Protein AF-A0A7D6HGF2-F1 (afdb_monomer)

Structure (mmCIF, N/CA/C/O backbone):
data_AF-A0A7D6HGF2-F1
#
_entry.id   AF-A0A7D6HGF2-F1
#
loop_
_atom_site.group_PDB
_atom_site.id
_atom_site.type_symbol
_atom_site.label_atom_id
_atom_site.label_alt_id
_atom_site.label_comp_id
_atom_site.label_asym_id
_atom_site.label_entity_id
_atom_site.label_seq_id
_atom_site.pdbx_PDB_ins_code
_atom_site.Cartn_x
_atom_site.Cartn_y
_atom_site.Cartn_z
_atom_site.occupancy
_atom_site.B_iso_or_equiv
_atom_site.auth_seq_id
_atom_site.auth_comp_id
_atom_site.auth_asym_id
_atom_site.auth_atom_id
_atom_site.pdbx_PDB_model_num
ATOM 1 N N . MET A 1 1 ? -32.324 -7.379 -36.953 1.00 47.81 1 MET A N 1
ATOM 2 C CA . MET A 1 1 ? -31.055 -8.138 -36.900 1.00 47.81 1 MET A CA 1
ATOM 3 C C . MET A 1 1 ? -30.050 -7.291 -37.659 1.00 47.81 1 MET A C 1
ATOM 5 O O . MET A 1 1 ? -30.286 -7.052 -38.828 1.00 47.81 1 MET A O 1
ATOM 9 N N . THR A 1 2 ? -29.097 -6.614 -37.027 1.00 34.88 2 THR A N 1
ATOM 10 C CA . THR A 1 2 ? -28.007 -7.218 -36.247 1.00 34.88 2 THR A CA 1
ATOM 11 C C . THR A 1 2 ? -27.506 -6.219 -35.200 1.00 34.88 2 THR A C 1
ATOM 13 O O . THR A 1 2 ? -27.325 -5.044 -35.505 1.00 34.88 2 THR A O 1
ATOM 1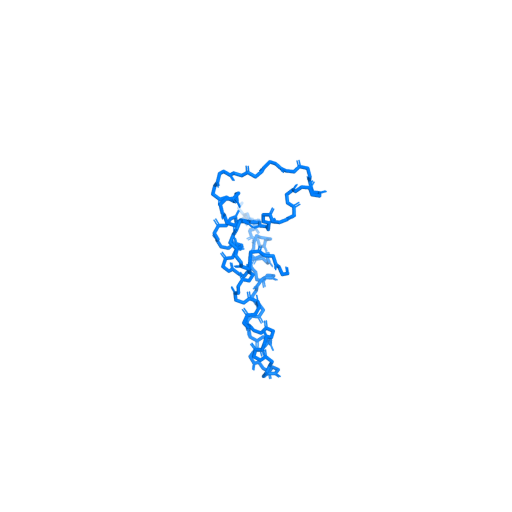6 N N . ALA A 1 3 ? -27.342 -6.694 -33.965 1.00 39.72 3 ALA A N 1
ATOM 17 C CA . ALA A 1 3 ? -26.845 -5.927 -32.830 1.00 39.72 3 ALA A CA 1
ATOM 18 C C . ALA A 1 3 ? -25.381 -5.516 -33.049 1.00 39.72 3 ALA A C 1
ATOM 20 O O . ALA A 1 3 ? -24.554 -6.340 -33.439 1.00 39.72 3 ALA A O 1
ATOM 21 N N . VAL A 1 4 ? -25.077 -4.244 -32.800 1.00 43.62 4 VAL A N 1
ATOM 22 C CA . VAL A 1 4 ? -23.707 -3.725 -32.777 1.00 43.62 4 VAL A CA 1
ATOM 23 C C . VAL A 1 4 ? -23.143 -4.024 -31.391 1.00 43.62 4 VAL A C 1
ATOM 25 O O . VAL A 1 4 ? -23.780 -3.730 -30.384 1.00 43.62 4 VAL A O 1
ATOM 28 N N . ALA A 1 5 ? -21.992 -4.686 -31.353 1.00 43.94 5 ALA A N 1
ATOM 29 C CA . ALA A 1 5 ? -21.366 -5.196 -30.143 1.00 43.94 5 ALA A CA 1
ATOM 30 C C . ALA A 1 5 ? -20.920 -4.063 -29.197 1.00 43.94 5 ALA A C 1
ATOM 32 O O . ALA A 1 5 ? -19.855 -3.471 -29.364 1.00 43.94 5 ALA A O 1
ATOM 33 N N . GLU A 1 6 ? -21.718 -3.802 -28.164 1.00 45.81 6 GLU A N 1
ATOM 34 C CA . GLU A 1 6 ? -21.281 -3.134 -26.938 1.00 45.81 6 GLU A CA 1
ATOM 35 C C . GLU A 1 6 ? -20.368 -4.095 -26.161 1.00 45.81 6 GLU A C 1
ATOM 37 O O . GLU A 1 6 ? -20.833 -4.943 -25.405 1.00 45.8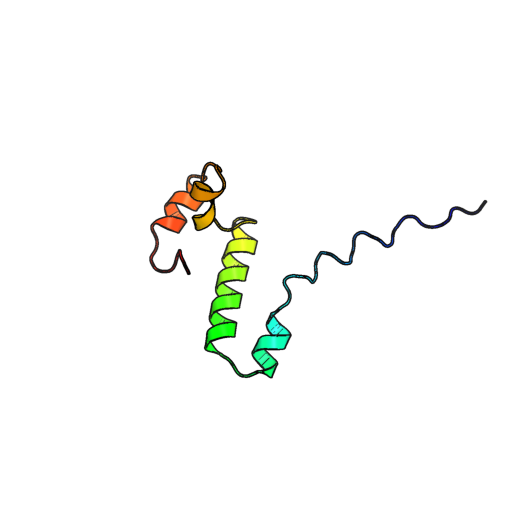1 6 GLU A O 1
ATOM 42 N N . GLY A 1 7 ? -19.054 -4.035 -26.387 1.00 42.16 7 GLY A N 1
ATOM 43 C CA . GLY A 1 7 ? -18.140 -4.949 -25.686 1.00 42.16 7 GLY A CA 1
ATOM 44 C C . GLY A 1 7 ? -16.666 -4.560 -25.635 1.00 42.16 7 GLY A C 1
ATOM 45 O O . GLY A 1 7 ? -15.875 -5.302 -25.065 1.00 42.16 7 GLY A O 1
ATOM 46 N N . ALA A 1 8 ? -16.267 -3.417 -26.197 1.00 41.81 8 ALA A N 1
ATOM 47 C CA . ALA A 1 8 ? -14.848 -3.094 -26.381 1.00 41.81 8 ALA A CA 1
ATOM 48 C C . ALA A 1 8 ? -14.244 -2.135 -25.334 1.00 41.81 8 ALA A C 1
ATOM 50 O O . ALA A 1 8 ? -13.098 -1.728 -25.487 1.00 41.81 8 ALA A O 1
ATOM 51 N N . ILE A 1 9 ? -14.971 -1.757 -24.274 1.00 41.53 9 ILE A N 1
ATOM 52 C CA . ILE A 1 9 ? -14.491 -0.728 -23.323 1.00 41.53 9 ILE A CA 1
ATOM 53 C C . ILE A 1 9 ? -13.856 -1.324 -22.048 1.00 41.53 9 ILE A C 1
ATOM 55 O O . ILE A 1 9 ? -13.126 -0.630 -21.346 1.00 41.53 9 ILE A O 1
ATOM 59 N N . LEU A 1 10 ? -14.033 -2.618 -21.748 1.00 38.69 10 LEU A N 1
ATOM 60 C CA . LEU A 1 10 ? -13.632 -3.156 -20.436 1.00 38.69 10 LEU A CA 1
ATOM 61 C C . LEU A 1 10 ? -12.180 -3.679 -20.341 1.00 38.69 10 LEU A C 1
ATOM 63 O O . LEU A 1 10 ? -11.683 -3.861 -19.234 1.00 38.69 10 LEU A O 1
ATOM 67 N N . ALA A 1 11 ? -11.469 -3.884 -21.455 1.00 41.94 11 ALA A N 1
ATOM 68 C CA . ALA A 1 11 ? -10.141 -4.522 -21.438 1.00 41.94 11 ALA A CA 1
ATOM 69 C C . ALA A 1 11 ? -8.946 -3.551 -21.323 1.00 41.94 11 ALA A C 1
ATOM 71 O O . ALA A 1 11 ? -7.832 -3.985 -21.055 1.00 41.94 11 ALA A O 1
ATOM 72 N N . ALA A 1 12 ? -9.146 -2.240 -21.493 1.00 42.56 12 ALA A N 1
ATOM 73 C CA . ALA A 1 12 ? -8.035 -1.278 -21.522 1.00 42.56 12 ALA A CA 1
ATOM 74 C C . ALA A 1 12 ? -7.469 -0.917 -20.131 1.00 42.56 12 ALA A C 1
ATOM 76 O O 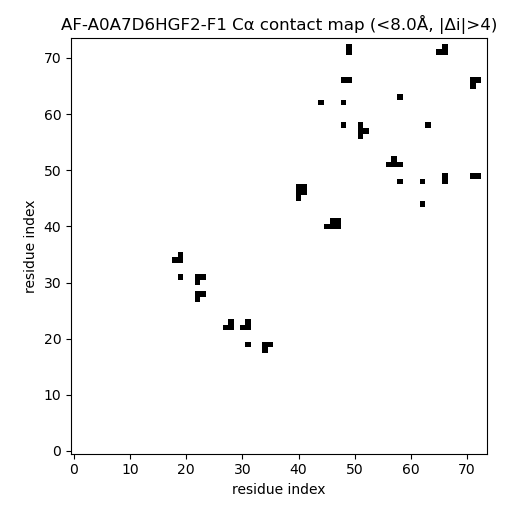. ALA A 1 12 ? -6.407 -0.308 -20.038 1.00 42.56 12 ALA A O 1
ATOM 77 N N . ASN A 1 13 ? -8.154 -1.288 -19.044 1.00 42.19 13 ASN A N 1
ATOM 78 C CA . ASN A 1 13 ? -7.799 -0.843 -17.691 1.00 42.19 13 ASN A CA 1
ATOM 79 C C . ASN A 1 13 ? -7.001 -1.870 -16.868 1.00 42.19 13 ASN A C 1
ATOM 81 O O . ASN A 1 13 ? -6.562 -1.538 -15.769 1.00 42.19 13 ASN A O 1
ATOM 85 N N . SER A 1 14 ? -6.788 -3.094 -17.366 1.00 42.84 14 SER A N 1
ATOM 86 C CA . SER A 1 14 ? -6.011 -4.121 -16.650 1.00 42.84 14 SER A CA 1
ATOM 87 C C . SER A 1 14 ? -4.496 -4.016 -16.859 1.00 42.84 14 SER A C 1
ATOM 89 O O . SER A 1 14 ? -3.744 -4.557 -16.054 1.00 42.84 14 SER A O 1
ATOM 91 N N . ASP A 1 15 ? -4.039 -3.292 -17.887 1.00 49.62 15 ASP A N 1
ATOM 92 C CA . ASP A 1 15 ? -2.611 -3.162 -18.230 1.00 49.62 15 ASP A CA 1
ATOM 93 C C . ASP A 1 15 ? -1.919 -1.918 -17.646 1.00 49.62 15 ASP A C 1
ATOM 95 O O . ASP A 1 15 ? -0.705 -1.764 -17.773 1.00 49.62 15 ASP A O 1
ATOM 99 N N . LEU A 1 16 ? -2.638 -1.052 -16.921 1.00 47.81 16 LEU A N 1
ATOM 100 C CA . LEU A 1 16 ? -2.053 0.149 -16.298 1.00 47.81 16 LEU A CA 1
ATOM 101 C C . LEU A 1 16 ? -0.993 -0.156 -15.219 1.00 47.81 16 LEU A C 1
ATOM 103 O O . LEU A 1 16 ? -0.257 0.740 -14.809 1.00 47.81 16 LEU A O 1
ATOM 107 N N . PHE A 1 17 ? -0.888 -1.411 -14.774 1.00 52.56 17 PHE A N 1
ATOM 108 C CA . PHE A 1 17 ? 0.053 -1.847 -13.739 1.00 52.56 17 PHE A CA 1
ATOM 109 C C . PHE A 1 17 ? 1.134 -2.815 -14.232 1.00 52.56 17 PHE A C 1
ATOM 111 O O . PHE A 1 17 ? 1.913 -3.312 -13.419 1.00 52.56 17 PHE A O 1
ATOM 118 N N . ASN A 1 18 ? 1.247 -3.074 -15.538 1.00 55.78 18 ASN A N 1
ATOM 119 C CA . ASN A 1 18 ? 2.286 -3.968 -16.046 1.00 55.78 18 ASN A CA 1
ATOM 120 C C . ASN A 1 18 ? 3.574 -3.191 -16.371 1.00 55.78 18 ASN A C 1
ATOM 122 O O . ASN A 1 18 ? 3.968 -3.035 -17.523 1.00 55.78 18 ASN A O 1
ATOM 126 N N . LYS A 1 19 ? 4.226 -2.648 -15.333 1.00 57.84 19 LYS A N 1
ATOM 127 C CA . LYS A 1 19 ? 5.474 -1.874 -15.479 1.00 57.84 19 LYS A CA 1
ATOM 128 C C . LYS A 1 19 ? 6.740 -2.732 -15.584 1.00 57.84 19 LYS A C 1
ATOM 130 O 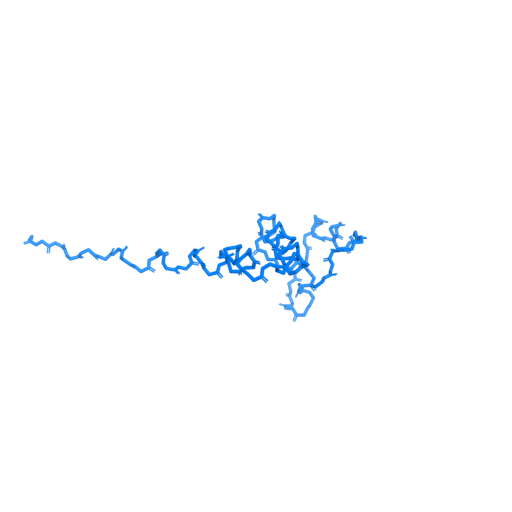O . LYS A 1 19 ? 7.812 -2.204 -15.875 1.00 57.84 19 LYS A O 1
ATOM 135 N N . ALA A 1 20 ? 6.629 -4.039 -15.349 1.00 58.81 20 ALA A N 1
ATOM 136 C CA . ALA A 1 20 ? 7.759 -4.967 -15.366 1.00 58.81 20 ALA A CA 1
ATOM 137 C C . ALA A 1 20 ? 8.616 -4.882 -16.651 1.00 58.81 20 ALA A C 1
ATOM 139 O O . ALA A 1 20 ? 9.838 -4.820 -16.518 1.00 58.81 20 ALA A O 1
ATOM 140 N N . PRO A 1 21 ? 8.045 -4.772 -17.873 1.00 62.06 21 PRO A N 1
ATOM 141 C CA . PRO A 1 21 ? 8.851 -4.701 -19.091 1.00 62.06 21 PRO A CA 1
ATOM 142 C C . PRO A 1 21 ? 9.722 -3.438 -19.157 1.00 62.06 21 PRO A C 1
ATOM 144 O O . PRO A 1 21 ? 10.875 -3.514 -19.571 1.00 62.06 21 PRO A O 1
ATOM 147 N N . LEU A 1 22 ? 9.205 -2.288 -18.701 1.00 60.66 22 LEU A N 1
ATOM 148 C CA . LEU A 1 22 ? 9.894 -0.995 -18.780 1.00 60.66 22 LEU A CA 1
ATOM 149 C C . LEU A 1 22 ? 11.168 -0.974 -17.925 1.00 60.66 22 LEU A C 1
ATOM 151 O O . LEU A 1 22 ? 12.225 -0.546 -18.387 1.00 60.66 22 LEU A O 1
ATOM 155 N N . PHE A 1 23 ? 11.085 -1.466 -16.689 1.00 58.09 23 PHE A N 1
ATOM 156 C CA . PHE A 1 23 ? 12.224 -1.441 -15.767 1.00 58.09 23 PHE A CA 1
ATOM 157 C C . PHE A 1 23 ? 13.272 -2.509 -16.079 1.00 58.09 23 PHE A C 1
ATOM 159 O O . PHE A 1 23 ? 14.461 -2.273 -15.864 1.00 58.09 23 PHE A O 1
ATOM 166 N N . THR A 1 24 ? 12.874 -3.643 -16.667 1.00 58.88 24 THR A N 1
ATOM 167 C CA . THR A 1 24 ? 13.835 -4.613 -17.207 1.00 58.88 24 THR A CA 1
ATOM 168 C C . THR A 1 24 ? 14.646 -4.012 -18.358 1.00 58.88 24 THR A C 1
ATOM 170 O O . THR A 1 24 ? 15.859 -4.200 -18.405 1.00 58.88 24 THR A O 1
ATOM 173 N N . THR A 1 25 ? 14.020 -3.237 -19.252 1.00 60.78 25 THR A N 1
ATOM 174 C CA . THR A 1 25 ? 14.720 -2.587 -20.374 1.00 60.78 25 THR A CA 1
ATOM 175 C C . THR A 1 25 ? 15.697 -1.498 -19.921 1.00 60.78 25 THR A C 1
ATOM 177 O O . THR A 1 25 ? 16.758 -1.347 -20.521 1.00 60.78 25 THR A O 1
ATOM 180 N N . LEU A 1 26 ? 15.381 -0.766 -18.849 1.00 70.00 26 LEU A N 1
ATOM 181 C CA . LEU A 1 26 ? 16.244 0.290 -18.300 1.00 70.00 26 LEU A CA 1
ATOM 182 C C . LEU A 1 26 ? 17.411 -0.247 -17.446 1.00 70.00 26 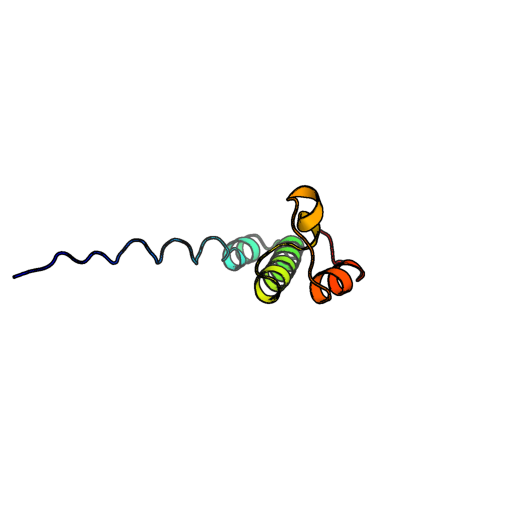LEU A C 1
ATOM 184 O O . LEU A 1 26 ? 18.280 0.529 -17.054 1.00 70.00 26 LEU A O 1
ATOM 188 N N . ASN A 1 27 ? 17.448 -1.559 -17.170 1.00 65.19 27 ASN A N 1
ATOM 189 C CA . ASN A 1 27 ? 18.414 -2.221 -16.283 1.00 65.19 27 ASN A CA 1
ATOM 190 C C . ASN A 1 27 ? 18.480 -1.603 -14.866 1.00 65.19 27 ASN A C 1
ATOM 192 O O . ASN A 1 27 ? 19.489 -1.728 -14.167 1.00 65.19 27 ASN A O 1
ATOM 196 N N . ASP A 1 28 ? 17.394 -0.964 -14.421 1.00 77.19 28 ASP A N 1
ATOM 197 C CA . ASP A 1 28 ? 17.275 -0.398 -13.078 1.00 77.19 28 ASP A CA 1
ATOM 198 C C . ASP A 1 28 ? 16.703 -1.446 -12.120 1.00 77.19 28 ASP A C 1
ATOM 200 O O . ASP A 1 28 ? 15.496 -1.545 -11.871 1.00 77.19 28 ASP A O 1
ATOM 204 N N . LYS A 1 29 ? 17.605 -2.290 -11.615 1.00 78.19 29 LYS A N 1
ATOM 205 C CA . LYS A 1 29 ? 17.268 -3.400 -10.715 1.00 78.19 29 LYS A CA 1
ATOM 206 C C . LYS A 1 29 ? 16.582 -2.926 -9.439 1.00 78.19 29 LYS A C 1
ATOM 208 O O . LYS A 1 29 ? 15.680 -3.601 -8.956 1.00 78.19 29 LYS A O 1
ATOM 213 N N . ILE A 1 30 ? 16.986 -1.767 -8.919 1.00 82.88 30 ILE A N 1
ATOM 214 C CA . ILE A 1 30 ? 16.440 -1.228 -7.675 1.00 82.88 30 ILE A CA 1
ATOM 215 C C . ILE A 1 30 ? 14.978 -0.859 -7.904 1.00 82.88 30 ILE A C 1
ATOM 217 O O . ILE A 1 30 ? 14.108 -1.307 -7.159 1.00 82.88 30 ILE A O 1
ATOM 221 N N . THR A 1 31 ? 14.676 -0.111 -8.967 1.00 83.12 31 THR A N 1
ATOM 222 C CA . THR A 1 31 ? 13.287 0.243 -9.273 1.00 83.12 31 THR A CA 1
ATOM 223 C C . THR A 1 31 ? 12.429 -0.984 -9.568 1.00 83.12 31 THR A C 1
ATOM 225 O O . THR A 1 31 ? 11.299 -1.058 -9.084 1.00 83.12 31 THR A O 1
ATOM 228 N N . LEU A 1 32 ? 12.960 -1.979 -10.286 1.00 84.62 32 LEU A N 1
ATOM 229 C CA . LEU A 1 32 ? 12.233 -3.223 -10.541 1.00 84.62 32 LEU A CA 1
ATOM 230 C C . LEU A 1 32 ? 11.878 -3.959 -9.238 1.00 84.62 32 LEU A C 1
ATOM 232 O O . LEU A 1 32 ? 10.740 -4.396 -9.077 1.00 84.62 32 LEU A O 1
ATOM 236 N N . GLU A 1 33 ? 12.811 -4.063 -8.289 1.00 85.94 33 GLU A N 1
ATOM 237 C CA . GLU A 1 33 ? 12.554 -4.670 -6.977 1.00 85.94 33 GLU A CA 1
ATOM 238 C C . GLU A 1 33 ? 11.463 -3.931 -6.195 1.00 85.94 33 GLU A C 1
ATOM 240 O O . GLU A 1 33 ? 10.579 -4.567 -5.615 1.00 85.94 33 GLU A O 1
ATOM 245 N N . PHE A 1 34 ? 11.476 -2.596 -6.207 1.00 88.00 34 PHE A N 1
ATOM 246 C CA . PHE A 1 34 ? 10.422 -1.807 -5.570 1.00 88.00 34 PHE A CA 1
ATOM 247 C C .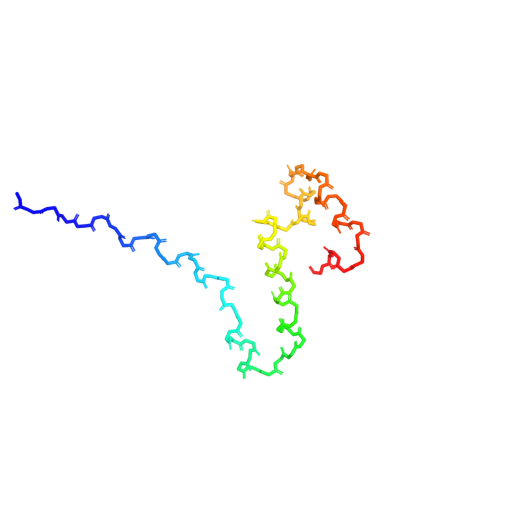 PHE A 1 34 ? 9.061 -2.027 -6.229 1.00 88.00 34 PHE A C 1
ATOM 249 O O . PHE A 1 34 ? 8.061 -2.180 -5.532 1.00 88.00 34 PHE A O 1
ATOM 256 N N . GLU A 1 35 ? 8.986 -2.062 -7.555 1.00 87.25 35 GLU A N 1
ATOM 257 C CA . GLU A 1 35 ? 7.725 -2.267 -8.277 1.00 87.25 35 GLU A CA 1
ATOM 258 C C . GLU A 1 35 ? 7.159 -3.676 -8.056 1.00 87.25 35 GLU A C 1
ATOM 260 O O . GLU A 1 35 ? 5.948 -3.825 -7.894 1.00 87.25 35 GLU A O 1
ATOM 265 N N . MET A 1 36 ? 8.014 -4.698 -7.932 1.00 88.12 36 MET A N 1
ATOM 266 C CA . MET A 1 36 ? 7.576 -6.040 -7.529 1.00 88.12 36 MET A CA 1
ATOM 267 C C . MET A 1 36 ? 6.958 -6.035 -6.126 1.00 88.12 36 MET A C 1
ATOM 269 O O . MET A 1 36 ? 5.870 -6.575 -5.937 1.00 88.12 36 MET A O 1
ATOM 273 N N . ARG A 1 37 ? 7.577 -5.348 -5.157 1.00 89.44 37 ARG A N 1
ATOM 274 C CA . ARG A 1 37 ? 7.005 -5.213 -3.804 1.00 89.44 37 ARG A CA 1
ATOM 275 C C . ARG A 1 37 ? 5.687 -4.434 -3.800 1.00 89.44 37 ARG A C 1
ATOM 277 O O . ARG A 1 37 ? 4.761 -4.813 -3.089 1.00 89.44 37 ARG A O 1
ATOM 284 N N . HIS A 1 38 ? 5.562 -3.367 -4.596 1.00 90.25 38 HIS A N 1
ATOM 285 C CA . HIS A 1 38 ? 4.282 -2.660 -4.755 1.00 90.25 38 HIS A CA 1
ATOM 286 C C . HIS A 1 38 ? 3.205 -3.591 -5.313 1.00 90.25 38 HIS A C 1
ATOM 288 O O . HIS A 1 38 ? 2.076 -3.594 -4.817 1.00 90.25 38 HIS A O 1
ATOM 294 N N . LYS A 1 39 ? 3.562 -4.388 -6.326 1.00 90.31 39 LYS A N 1
ATOM 295 C CA . LYS A 1 39 ? 2.655 -5.355 -6.932 1.00 90.31 39 LYS A CA 1
ATOM 296 C C . LYS A 1 39 ? 2.175 -6.385 -5.913 1.00 90.31 39 LYS A C 1
ATOM 298 O O . LYS A 1 39 ? 0.975 -6.604 -5.837 1.00 90.31 39 LYS A O 1
ATOM 303 N N . GLU A 1 40 ? 3.056 -6.939 -5.083 1.00 91.94 40 GLU A N 1
ATOM 304 C CA . GLU A 1 40 ? 2.663 -7.879 -4.023 1.00 91.94 40 GLU A CA 1
ATOM 305 C C . GLU A 1 40 ? 1.627 -7.277 -3.060 1.00 91.94 40 GLU A C 1
ATOM 307 O O . GLU A 1 40 ? 0.641 -7.938 -2.728 1.00 91.94 40 GLU A O 1
ATOM 312 N N . ILE A 1 41 ? 1.804 -6.013 -2.654 1.00 92.88 41 ILE A N 1
ATOM 313 C CA . ILE A 1 41 ? 0.852 -5.301 -1.785 1.00 92.88 41 ILE A CA 1
ATOM 314 C C . I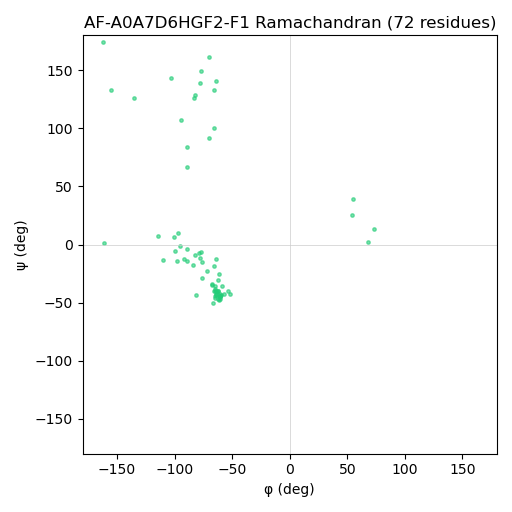LE A 1 41 ? -0.508 -5.152 -2.474 1.00 92.88 41 ILE A C 1
ATOM 316 O O . ILE A 1 41 ? -1.539 -5.426 -1.859 1.00 92.88 41 ILE A O 1
ATOM 320 N N . ILE A 1 42 ? -0.525 -4.723 -3.738 1.00 92.19 42 ILE A N 1
ATOM 321 C CA . ILE A 1 42 ? -1.768 -4.566 -4.500 1.00 92.19 42 ILE A CA 1
ATOM 322 C C . ILE A 1 42 ? -2.439 -5.917 -4.750 1.00 92.19 42 ILE A C 1
ATOM 324 O O . ILE A 1 42 ? -3.653 -6.009 -4.602 1.00 92.19 42 ILE A O 1
ATOM 328 N N . ASP A 1 43 ? -1.680 -6.966 -5.051 1.00 92.12 43 ASP A N 1
ATOM 329 C CA . ASP A 1 43 ? -2.222 -8.307 -5.265 1.00 92.12 43 ASP A CA 1
ATOM 330 C C . ASP A 1 43 ? -2.848 -8.875 -3.975 1.00 92.12 43 ASP A C 1
ATOM 332 O O . ASP A 1 43 ? -3.876 -9.544 -4.039 1.00 92.12 43 ASP A O 1
ATOM 336 N N . HIS A 1 44 ? -2.274 -8.582 -2.799 1.00 92.81 44 HIS A N 1
ATOM 337 C CA . HIS A 1 44 ? -2.788 -9.069 -1.510 1.00 92.81 44 HIS A CA 1
ATOM 338 C C . HIS A 1 44 ? -3.956 -8.242 -0.960 1.00 92.81 44 HIS A C 1
ATOM 340 O O . HIS A 1 44 ? -4.917 -8.804 -0.440 1.00 92.81 44 HIS A O 1
ATOM 346 N N . PHE A 1 45 ? -3.872 -6.911 -1.024 1.00 94.50 45 PHE A N 1
ATOM 347 C CA . PHE A 1 45 ? -4.822 -6.014 -0.352 1.00 94.50 45 PHE A CA 1
ATOM 348 C C . PHE A 1 45 ? -5.751 -5.264 -1.316 1.00 94.50 45 PHE A C 1
ATOM 350 O O . PHE A 1 45 ? -6.704 -4.621 -0.875 1.00 94.50 4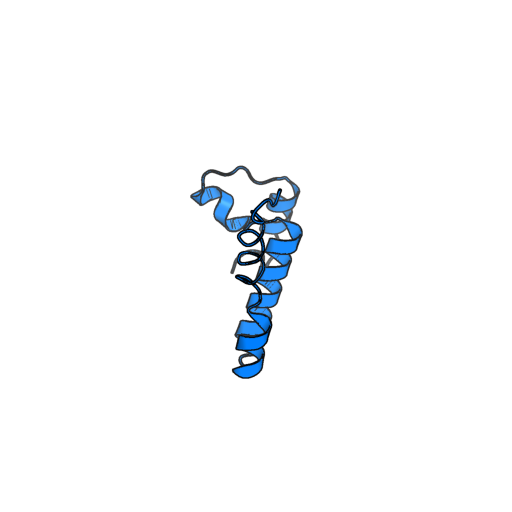5 PHE A O 1
ATOM 357 N N . GLY A 1 46 ? -5.467 -5.267 -2.621 1.00 95.00 46 GLY A N 1
ATOM 358 C CA . GLY A 1 46 ? -6.183 -4.476 -3.632 1.00 95.00 46 GLY A CA 1
ATOM 359 C C . GLY A 1 46 ? -5.976 -2.958 -3.517 1.00 95.00 46 GLY A C 1
ATOM 360 O O . GLY A 1 46 ? -6.588 -2.185 -4.252 1.00 95.00 46 GLY A O 1
ATOM 361 N N . ARG A 1 47 ? -5.150 -2.502 -2.567 1.00 94.62 47 ARG A N 1
ATOM 362 C CA . ARG A 1 47 ? -4.887 -1.092 -2.240 1.00 94.62 47 ARG A CA 1
ATOM 363 C C . ARG A 1 47 ? -3.595 -0.967 -1.433 1.00 94.62 47 ARG A C 1
ATOM 365 O O . ARG A 1 47 ? -3.026 -1.968 -1.025 1.00 94.62 47 ARG A O 1
ATOM 372 N N . TYR A 1 48 ? -3.166 0.265 -1.156 1.00 95.50 48 TYR A N 1
ATOM 373 C CA . TYR A 1 48 ? -2.006 0.552 -0.305 1.00 95.50 48 TYR A CA 1
ATOM 374 C C . TYR A 1 48 ? -2.424 0.814 1.152 1.00 95.50 48 TYR A C 1
ATOM 376 O O . TYR A 1 48 ? -2.941 1.903 1.430 1.00 95.50 48 TYR A O 1
ATOM 384 N N . PRO A 1 49 ? -2.174 -0.111 2.103 1.00 95.81 49 PRO A N 1
ATOM 385 C CA . PRO A 1 49 ? -2.654 0.031 3.480 1.00 95.81 49 PRO A CA 1
ATOM 386 C C . PRO A 1 49 ? -2.089 1.253 4.211 1.00 95.81 49 PRO A C 1
ATOM 388 O O . PRO A 1 49 ? -2.776 1.868 5.024 1.00 95.81 49 PRO A O 1
ATOM 391 N N . HIS A 1 50 ? -0.865 1.674 3.877 1.00 94.88 50 HIS A N 1
ATOM 392 C CA . HIS A 1 50 ? -0.230 2.853 4.477 1.00 94.88 50 HIS A CA 1
ATOM 393 C C . HIS A 1 50 ? -0.953 4.164 4.117 1.00 94.88 50 HIS A C 1
ATOM 395 O O . HIS A 1 50 ? -0.802 5.165 4.812 1.00 94.88 50 HIS A O 1
ATOM 401 N N . ARG A 1 51 ? -1.788 4.168 3.064 1.00 95.25 51 ARG A N 1
ATOM 402 C CA . ARG A 1 51 ? -2.602 5.330 2.667 1.00 95.25 51 ARG A CA 1
ATOM 403 C C . ARG A 1 51 ? -3.974 5.364 3.334 1.00 95.25 51 ARG A C 1
ATOM 405 O O . ARG A 1 51 ? -4.711 6.323 3.128 1.00 95.25 51 ARG A O 1
ATOM 412 N N . ASN A 1 52 ? -4.340 4.349 4.116 1.00 95.94 52 ASN A N 1
ATOM 413 C CA . ASN A 1 52 ? -5.680 4.265 4.689 1.00 95.94 52 ASN A CA 1
ATOM 414 C C . ASN A 1 52 ? -5.993 5.471 5.589 1.00 95.94 52 ASN A C 1
ATOM 416 O O . ASN A 1 52 ? -7.051 6.073 5.432 1.00 95.94 52 ASN A O 1
ATOM 420 N N . GLY A 1 53 ? -5.045 5.896 6.434 1.00 94.44 53 GLY A N 1
ATOM 421 C CA . GLY A 1 53 ? -5.231 7.044 7.330 1.00 94.44 53 GLY A CA 1
ATOM 422 C C . GLY A 1 53 ? -5.499 8.360 6.593 1.00 94.44 53 GLY A C 1
ATOM 423 O O . GLY A 1 53 ? -6.467 9.046 6.900 1.00 94.44 53 GLY A O 1
ATOM 424 N N . ILE A 1 54 ? -4.698 8.684 5.571 1.00 95.56 54 ILE A N 1
ATOM 425 C CA . ILE A 1 54 ? -4.858 9.932 4.799 1.00 95.56 54 ILE A CA 1
ATOM 426 C C . ILE A 1 54 ? -6.095 9.923 3.886 1.00 95.56 54 ILE A C 1
ATOM 428 O O . ILE A 1 54 ? -6.590 10.981 3.512 1.00 95.56 54 ILE A O 1
ATOM 432 N N . LEU A 1 55 ? -6.597 8.738 3.520 1.00 96.38 55 LEU A N 1
ATOM 433 C CA . LEU A 1 55 ? -7.789 8.564 2.683 1.00 96.38 55 LEU A CA 1
ATOM 434 C C . LEU A 1 55 ? -9.064 8.296 3.500 1.00 96.38 55 LEU A C 1
ATOM 436 O O . LEU A 1 55 ? -10.084 7.941 2.911 1.00 96.38 55 LEU A O 1
ATOM 440 N N . ASN A 1 56 ? -9.019 8.438 4.830 1.00 96.19 56 ASN A N 1
ATOM 441 C CA . ASN A 1 56 ? -10.136 8.163 5.744 1.00 96.19 56 ASN A CA 1
ATOM 442 C C . ASN A 1 56 ? -10.725 6.745 5.598 1.00 96.19 56 ASN A C 1
ATOM 444 O O . ASN A 1 56 ? -11.938 6.544 5.661 1.00 96.19 56 ASN A O 1
ATOM 448 N N . ARG A 1 57 ? -9.866 5.743 5.385 1.00 96.56 57 ARG A N 1
ATOM 449 C CA . ARG A 1 57 ? -10.239 4.323 5.322 1.00 96.56 57 ARG A CA 1
ATOM 450 C C . ARG A 1 57 ? -9.855 3.620 6.615 1.00 96.56 57 ARG A C 1
ATOM 452 O O . ARG A 1 57 ? -8.789 3.865 7.173 1.00 96.56 57 ARG A O 1
ATOM 459 N N . VAL A 1 58 ? -10.694 2.683 7.045 1.00 96.88 58 VAL A N 1
ATOM 460 C CA . VAL A 1 58 ? -10.377 1.787 8.161 1.00 96.88 58 VAL A CA 1
ATOM 461 C C . VAL A 1 58 ? -9.514 0.634 7.647 1.00 96.88 58 VAL A C 1
ATOM 463 O O . VAL A 1 58 ? -9.858 -0.012 6.651 1.00 96.88 58 VAL A O 1
ATOM 466 N N . SER A 1 59 ? -8.388 0.393 8.320 1.00 96.69 59 SER A N 1
ATOM 467 C CA . SER A 1 59 ? -7.534 -0.770 8.066 1.00 96.69 59 SER A CA 1
ATOM 468 C C . SER A 1 59 ? -8.128 -2.028 8.701 1.00 96.69 59 SER A C 1
ATOM 470 O O . SER A 1 59 ? -8.608 -1.998 9.833 1.00 96.69 59 SER A O 1
ATOM 472 N N . THR A 1 60 ? -8.053 -3.138 7.979 1.00 97.44 60 THR A N 1
ATOM 473 C CA . THR A 1 60 ? -8.358 -4.489 8.468 1.00 97.44 60 THR A CA 1
ATOM 474 C C . THR A 1 60 ? -7.291 -4.978 9.460 1.00 97.44 60 THR A C 1
ATOM 476 O O . THR A 1 60 ? -6.179 -4.436 9.483 1.00 97.44 60 THR A O 1
ATOM 479 N N . PRO A 1 61 ? -7.578 -5.999 10.288 1.00 97.31 61 PRO A N 1
ATOM 480 C CA . PRO A 1 61 ? -6.578 -6.601 11.171 1.00 97.31 61 PRO A CA 1
ATOM 481 C C . PRO A 1 61 ? -5.311 -7.060 10.433 1.00 97.31 61 PRO A C 1
ATOM 483 O O . PRO A 1 61 ? -4.200 -6.827 10.911 1.00 97.31 61 PRO A O 1
ATOM 486 N N . GLU A 1 62 ? -5.461 -7.645 9.246 1.00 95.56 62 GLU A N 1
ATOM 487 C CA . GLU A 1 62 ? -4.369 -8.118 8.393 1.00 95.56 62 GLU A CA 1
ATOM 488 C C . GLU A 1 62 ? -3.508 -6.951 7.902 1.00 95.56 62 GLU A C 1
ATOM 490 O O . GLU A 1 62 ? -2.279 -7.000 7.985 1.00 95.56 62 GLU A O 1
ATOM 495 N N . GLU A 1 63 ? -4.14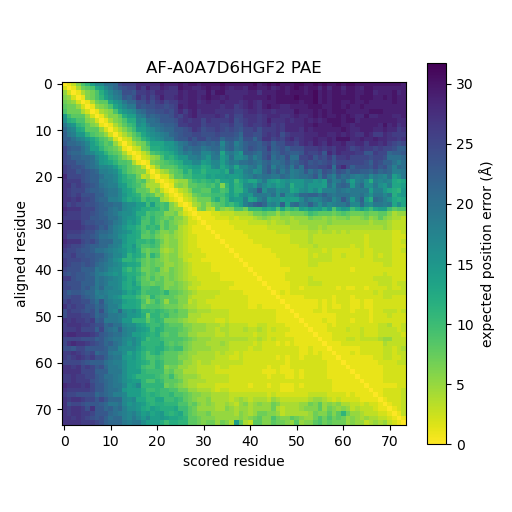5 -5.866 7.459 1.00 96.12 63 GLU A N 1
ATOM 496 C CA . GLU A 1 63 ? -3.462 -4.631 7.070 1.00 96.12 63 GLU A CA 1
ATOM 497 C C . GLU A 1 63 ? -2.717 -4.002 8.255 1.00 96.12 63 GLU A C 1
ATOM 499 O O . GLU A 1 63 ? -1.586 -3.549 8.099 1.00 96.12 63 GLU A O 1
ATOM 504 N N . ILE A 1 64 ? -3.297 -4.006 9.459 1.00 95.69 64 ILE A N 1
ATOM 505 C CA . ILE A 1 64 ? -2.637 -3.493 10.670 1.00 95.69 64 ILE A CA 1
ATOM 506 C C . ILE A 1 64 ? -1.399 -4.328 11.012 1.00 95.69 64 ILE A C 1
ATOM 508 O O . ILE A 1 64 ? -0.357 -3.772 11.364 1.00 95.69 64 ILE A O 1
ATOM 512 N N . LEU A 1 65 ? -1.487 -5.656 10.910 1.00 95.12 65 LEU A N 1
ATOM 513 C CA . LEU A 1 65 ? -0.343 -6.543 11.124 1.00 95.12 65 LEU A CA 1
ATOM 514 C C . LEU A 1 65 ? 0.738 -6.331 10.062 1.00 95.12 65 LEU A C 1
ATOM 516 O O . LEU A 1 65 ? 1.921 -6.306 10.400 1.00 95.12 65 LEU A O 1
ATOM 520 N N . PHE A 1 66 ? 0.348 -6.140 8.801 1.00 94.25 66 PHE A N 1
ATOM 521 C CA . PHE A 1 66 ? 1.268 -5.806 7.719 1.00 94.25 66 PHE A CA 1
ATOM 522 C C . PHE A 1 66 ? 2.002 -4.489 7.990 1.00 94.25 66 PHE A C 1
ATOM 524 O O . PHE A 1 66 ? 3.227 -4.456 7.917 1.00 94.25 66 PHE A O 1
ATOM 531 N N . LEU A 1 67 ? 1.283 -3.440 8.395 1.00 94.00 67 LEU A N 1
ATOM 532 C CA . LEU A 1 67 ? 1.859 -2.122 8.681 1.00 94.00 67 LEU A CA 1
ATOM 533 C C . LEU A 1 67 ? 2.892 -2.142 9.817 1.00 94.00 67 LEU A C 1
ATOM 535 O O . LEU A 1 67 ? 3.797 -1.313 9.829 1.00 94.00 67 LEU A O 1
ATOM 539 N N . LYS A 1 68 ? 2.819 -3.110 10.736 1.00 93.69 68 LYS A N 1
ATOM 540 C CA . LYS A 1 68 ? 3.810 -3.278 11.814 1.00 93.69 68 LYS A CA 1
ATOM 541 C C . LYS A 1 68 ? 5.133 -3.905 11.355 1.00 93.69 68 LYS A C 1
ATOM 543 O O . LYS A 1 68 ? 6.099 -3.869 12.113 1.00 93.69 68 LYS A O 1
ATOM 548 N N . LYS A 1 69 ? 5.194 -4.506 10.162 1.00 91.44 69 LYS A N 1
ATOM 549 C CA . LYS A 1 69 ? 6.419 -5.127 9.632 1.00 91.44 69 LYS A CA 1
ATOM 550 C C . LYS A 1 69 ? 7.387 -4.061 9.115 1.00 91.44 69 LYS A C 1
ATOM 552 O O . LYS A 1 69 ? 6.966 -3.026 8.605 1.00 91.44 69 LYS A O 1
ATOM 557 N N . SER A 1 70 ? 8.690 -4.323 9.198 1.00 86.62 70 SER A N 1
ATOM 558 C CA . SER A 1 70 ? 9.694 -3.496 8.523 1.00 86.62 70 SER A CA 1
ATOM 559 C C . SER A 1 70 ? 9.523 -3.587 7.003 1.00 86.62 70 SER A C 1
ATOM 561 O O . SER A 1 70 ? 9.209 -4.647 6.466 1.00 86.62 70 SER A O 1
ATOM 563 N N . GLY A 1 71 ? 9.700 -2.464 6.302 1.00 82.38 71 GLY A N 1
ATOM 564 C CA . GLY A 1 71 ? 9.499 -2.404 4.849 1.00 82.38 71 GLY A CA 1
ATOM 565 C C . GLY A 1 71 ? 8.033 -2.440 4.400 1.00 82.38 71 GLY A C 1
ATOM 566 O O . GLY A 1 71 ? 7.776 -2.629 3.218 1.00 82.38 71 GLY A O 1
ATOM 567 N N . SER A 1 72 ? 7.070 -2.244 5.308 1.00 83.94 72 SER A N 1
ATOM 568 C CA . SER A 1 72 ? 5.637 -2.134 4.983 1.00 83.94 72 SER A CA 1
ATOM 569 C C . SER A 1 72 ? 5.232 -0.769 4.398 1.00 83.94 72 SER A C 1
ATOM 571 O O . SER A 1 72 ? 4.089 -0.583 3.969 1.00 83.94 72 SER A O 1
ATOM 573 N N . SER A 1 73 ? 6.169 0.184 4.380 1.00 79.88 73 SER A N 1
ATOM 574 C CA . SER A 1 73 ? 6.011 1.541 3.861 1.00 79.88 73 SER A CA 1
ATOM 575 C C . SER A 1 73 ? 7.227 1.907 3.017 1.00 79.88 73 SER A C 1
ATOM 577 O O . SER A 1 73 ? 8.359 1.804 3.493 1.00 79.88 73 SER A O 1
ATOM 579 N N . PHE A 1 74 ? 6.975 2.323 1.781 1.00 82.38 74 PHE A N 1
ATOM 580 C CA . PHE A 1 74 ? 7.935 2.806 0.793 1.00 82.38 74 PHE A CA 1
ATOM 581 C C . PHE A 1 74 ? 7.193 3.651 -0.247 1.00 82.38 74 PHE A C 1
ATOM 583 O O . PHE A 1 74 ? 5.945 3.522 -0.318 1.00 82.38 74 PHE A O 1
#

Secondary structure (DSSP, 8-state):
-------SSSSTTSSTT--HHHHHHTT-HHHHHHHHHHHHHHHHHSS-GGGTTTTTPPPPHHHHHHHTSTTS--

Solvent-accessible surface area (backbone atoms only — not comparable to full-atom values): 4885 Å² total; per-residue (Å²): 140,79,87,79,83,88,74,84,78,77,71,76,71,74,60,84,75,69,55,66,66,61,32,62,74,70,67,38,61,67,61,41,53,52,52,52,54,52,46,51,43,36,74,75,64,75,46,65,68,82,50,22,72,87,67,78,44,86,74,51,74,67,47,52,57,46,59,71,42,88,84,52,69,134

Nearest PDB structures (foldseek):
  2i6h-assembly1_B  TM=9.137E-01  e=8.041E-03  Agrobacterium fabrum str. C58

pLDDT: mean 76.15, std 21.13, range [34.88, 97.44]

Radius of gyration: 17.65 Å; Cα contacts (8 Å, |Δi|>4): 30; chains: 1; bounding box: 50×19×49 Å

Mean predicted aligned error: 12.2 Å

Foldseek 3Di:
DDDDDPDDPPPPPPCPLVCLVVCVVVVPPVVNVVSVVVVVCCVVPVDQLVCCVVVVHDDDPVSVVLCPDPPSDD

Sequence (74 aa):
MTAVAEGAILAANSDLFNKAPLFTTLNDKITLEFEMRHKEIIDHFGRYPHRNGILNRVSTPEEILFLKKSGSSF